Protein AF-A0A3B8MKQ3-F1 (afdb_monomer_lite)

Sequence (64 aa):
MTDASDHFPYQFYSAYADPANRKDYADFPEGLTQDEWFAYVNVDAPNHCFKGNVAVPWLKQVMV

Foldseek 3Di:
DDDPVVVDDDAAPPCPRDVVQADDDPDDDPDDDPVRVCSNVRHDPVPDDDPCVPVVVVCVVPVD

Radius of gyration: 15.41 Å; chains: 1; bounding box: 40×22×40 Å

pLDDT: mean 89.78, std 10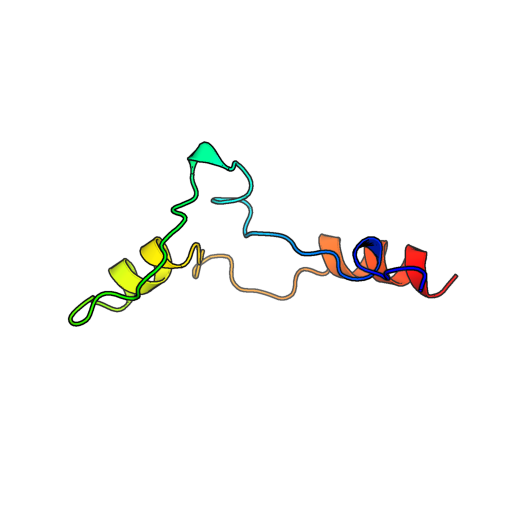.09, range [44.19, 97.5]

Secondary structure (DSSP, 8-state):
----GGG------GGG-SGGG----SSPPTT--HHHHHHHTT--GGG-S--HHHHHHHHHHH--

Structure (mmCIF, N/CA/C/O backbone):
data_AF-A0A3B8MKQ3-F1
#
_entry.id   AF-A0A3B8MKQ3-F1
#
loop_
_atom_site.group_PDB
_atom_site.id
_atom_site.type_symbol
_atom_site.label_atom_id
_atom_site.label_alt_id
_atom_site.label_comp_id
_atom_site.label_asym_id
_atom_site.label_entity_id
_atom_site.label_seq_id
_atom_site.pdbx_PDB_ins_code
_atom_site.Cartn_x
_atom_site.Cartn_y
_atom_site.Cartn_z
_atom_site.occupancy
_atom_site.B_iso_or_equiv
_atom_site.auth_seq_id
_atom_site.auth_comp_id
_atom_site.auth_asym_id
_atom_site.auth_atom_id
_atom_site.pdbx_PDB_model_num
ATOM 1 N N . MET A 1 1 ? 31.741 5.332 0.170 1.00 44.19 1 MET A N 1
ATOM 2 C CA . MET A 1 1 ? 30.571 4.438 0.192 1.00 44.19 1 MET A CA 1
ATOM 3 C C . MET A 1 1 ? 29.513 5.115 -0.648 1.00 44.19 1 MET A C 1
ATOM 5 O O . MET A 1 1 ? 28.999 6.135 -0.218 1.00 44.19 1 MET A O 1
ATOM 9 N N . THR A 1 2 ? 29.303 4.663 -1.876 1.00 54.53 2 THR A N 1
ATOM 10 C CA . THR A 1 2 ? 28.098 5.016 -2.632 1.00 54.53 2 THR A CA 1
ATOM 11 C C . THR A 1 2 ? 26.953 4.250 -1.985 1.00 54.53 2 THR A C 1
ATOM 13 O O . THR A 1 2 ? 27.061 3.033 -1.824 1.00 54.53 2 THR A O 1
ATOM 16 N N . ASP A 1 3 ? 25.929 4.948 -1.501 1.00 74.38 3 ASP A N 1
ATOM 17 C CA . ASP A 1 3 ? 24.726 4.272 -1.039 1.00 74.38 3 ASP A CA 1
ATOM 18 C C . ASP A 1 3 ? 23.962 3.730 -2.261 1.00 74.38 3 ASP A C 1
ATOM 20 O O . ASP A 1 3 ? 24.136 4.191 -3.387 1.00 74.38 3 ASP A O 1
ATOM 24 N N . ALA A 1 4 ? 23.201 2.657 -2.062 1.00 76.69 4 ALA A N 1
ATOM 25 C CA . ALA A 1 4 ? 22.391 2.021 -3.106 1.00 76.69 4 ALA A CA 1
ATOM 26 C C . ALA A 1 4 ? 20.895 2.188 -2.802 1.00 76.69 4 ALA A C 1
ATOM 28 O O . ALA A 1 4 ? 20.083 1.327 -3.133 1.00 76.69 4 ALA A O 1
ATOM 29 N N . SER A 1 5 ? 20.541 3.270 -2.106 1.00 74.88 5 SER A N 1
ATOM 30 C CA . SER A 1 5 ? 19.179 3.589 -1.668 1.00 74.88 5 SER A CA 1
ATOM 31 C C . SER A 1 5 ? 18.200 3.648 -2.851 1.00 74.88 5 SER A C 1
ATOM 33 O O . SER A 1 5 ? 17.084 3.142 -2.749 1.00 74.88 5 SER A O 1
ATOM 35 N N . ASP A 1 6 ? 18.663 4.115 -4.011 1.00 76.00 6 ASP A N 1
ATOM 36 C CA . ASP A 1 6 ? 17.882 4.185 -5.253 1.00 76.00 6 ASP A CA 1
ATOM 37 C C . ASP A 1 6 ? 17.631 2.821 -5.930 1.00 76.00 6 ASP A C 1
ATOM 39 O O . ASP A 1 6 ? 16.836 2.722 -6.865 1.00 76.00 6 ASP A O 1
ATOM 43 N N . HIS A 1 7 ? 18.285 1.741 -5.484 1.00 82.50 7 HIS A N 1
ATOM 44 C CA . HIS A 1 7 ? 18.138 0.409 -6.090 1.00 82.50 7 HIS A CA 1
ATOM 45 C C . HIS A 1 7 ? 16.966 -0.397 -5.511 1.00 82.50 7 HIS A C 1
ATOM 47 O O . HIS A 1 7 ? 16.707 -1.513 -5.967 1.00 82.50 7 HIS A O 1
ATOM 53 N N . PHE A 1 8 ? 16.249 0.146 -4.523 1.00 83.56 8 PHE A N 1
ATOM 54 C CA . PHE A 1 8 ? 15.120 -0.518 -3.877 1.00 83.56 8 PHE A CA 1
ATOM 55 C C . PHE A 1 8 ? 13.815 0.268 -4.080 1.00 83.56 8 PHE A C 1
ATOM 57 O O . PHE A 1 8 ? 13.377 1.002 -3.190 1.00 83.56 8 PHE A O 1
ATOM 64 N N . PRO A 1 9 ? 13.161 0.143 -5.250 1.00 88.19 9 PRO A N 1
ATOM 65 C CA . PRO A 1 9 ? 11.869 0.773 -5.451 1.00 88.19 9 PRO A CA 1
ATOM 66 C C . PRO A 1 9 ? 10.804 0.074 -4.604 1.00 88.19 9 PRO A C 1
ATOM 68 O O . PRO A 1 9 ? 10.679 -1.150 -4.609 1.00 88.19 9 PRO A O 1
ATOM 71 N N . TYR A 1 10 ? 9.985 0.872 -3.929 1.00 91.38 10 TYR A N 1
ATOM 72 C CA . TYR A 1 10 ? 8.792 0.416 -3.227 1.00 91.38 10 TYR A CA 1
ATOM 73 C C . TYR A 1 10 ? 7.558 1.114 -3.799 1.00 91.38 10 TYR A C 1
ATOM 75 O O . TYR A 1 10 ? 7.627 2.242 -4.288 1.00 91.38 10 TYR A O 1
ATOM 83 N N . GLN A 1 11 ? 6.412 0.439 -3.742 1.00 92.94 11 GLN A N 1
ATOM 84 C C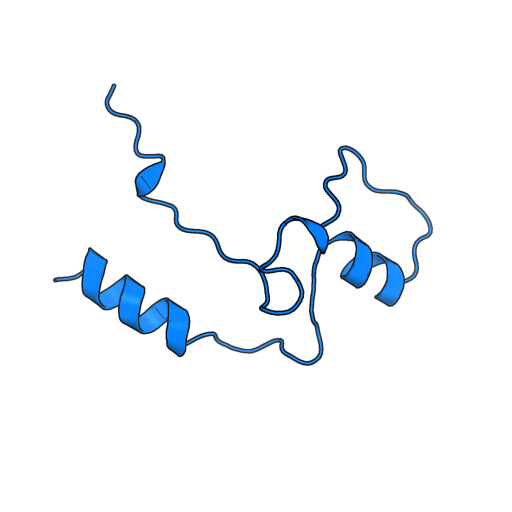A . GLN A 1 11 ? 5.122 1.006 -4.125 1.00 92.94 11 GLN A CA 1
ATOM 85 C C . GLN A 1 11 ? 4.042 0.557 -3.148 1.00 92.94 11 GLN A C 1
ATOM 87 O O . GLN A 1 11 ? 4.072 -0.564 -2.643 1.00 92.94 11 GLN A O 1
ATOM 92 N N . PHE A 1 12 ? 3.075 1.438 -2.915 1.00 95.56 12 PHE A N 1
ATOM 93 C CA . PHE A 1 12 ? 1.864 1.129 -2.165 1.00 95.56 12 PHE A CA 1
ATOM 94 C C . PHE A 1 12 ? 0.767 0.639 -3.117 1.00 95.56 12 PHE A C 1
ATOM 96 O O . PHE A 1 12 ? 0.826 0.869 -4.328 1.00 95.56 12 PHE A O 1
ATOM 103 N N . TYR A 1 13 ? -0.264 -0.012 -2.573 1.00 96.75 13 TYR A N 1
ATOM 104 C CA . TYR A 1 13 ? -1.505 -0.226 -3.322 1.00 96.75 13 TYR A CA 1
ATOM 105 C C . TYR A 1 13 ? -2.064 1.111 -3.819 1.00 96.75 13 TYR A C 1
ATOM 107 O O . TYR A 1 13 ? -1.878 2.140 -3.173 1.00 96.75 13 TYR A O 1
ATOM 115 N N . SER A 1 14 ? -2.797 1.098 -4.935 1.00 95.31 14 SER A N 1
ATOM 116 C CA . SER A 1 14 ? -3.337 2.318 -5.551 1.00 95.31 14 SER A CA 1
ATOM 117 C C . SER A 1 14 ? -4.187 3.159 -4.593 1.00 95.31 14 SER A C 1
ATOM 119 O O . SER A 1 14 ? -4.094 4.381 -4.630 1.00 95.31 14 SER A O 1
ATOM 121 N N . ALA A 1 15 ? -4.942 2.523 -3.688 1.00 95.62 15 ALA A N 1
ATOM 122 C CA . ALA A 1 15 ? -5.711 3.208 -2.643 1.00 95.62 15 ALA A CA 1
ATOM 123 C C . ALA A 1 15 ? -4.840 4.058 -1.690 1.00 95.62 15 ALA A C 1
ATOM 125 O O . ALA A 1 15 ? -5.295 5.072 -1.163 1.00 95.62 15 ALA A O 1
ATOM 126 N N . TYR A 1 16 ? -3.574 3.676 -1.517 1.00 96.06 16 TYR A N 1
ATOM 127 C CA . TYR A 1 16 ? -2.604 4.282 -0.603 1.00 96.06 16 TYR A CA 1
ATOM 128 C C . TYR A 1 16 ? -1.408 4.913 -1.338 1.00 96.06 16 TYR A C 1
ATOM 130 O O . TYR A 1 16 ? -0.372 5.171 -0.729 1.00 96.06 16 TYR A O 1
ATOM 138 N N . ALA A 1 17 ? -1.524 5.142 -2.652 1.00 94.50 17 ALA A N 1
ATOM 139 C CA . ALA A 1 17 ? -0.476 5.793 -3.439 1.00 94.50 17 ALA A CA 1
ATOM 140 C C . ALA A 1 17 ? -0.284 7.263 -3.030 1.00 94.50 17 ALA A C 1
ATOM 142 O O . ALA A 1 17 ? 0.84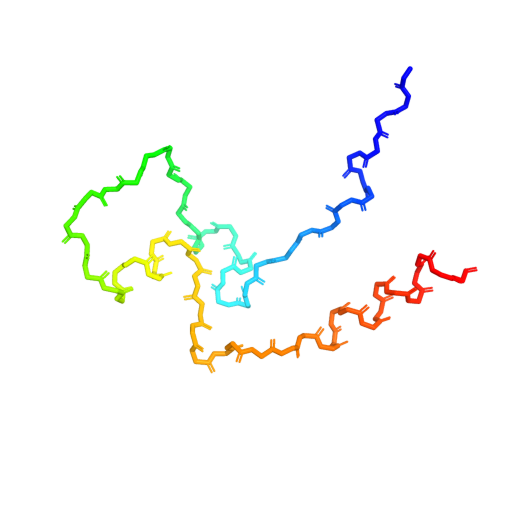0 7.765 -3.044 1.00 94.50 17 ALA A O 1
ATOM 143 N N . ASP A 1 18 ? -1.371 7.933 -2.638 1.00 95.38 18 ASP A N 1
ATOM 144 C CA . ASP A 1 18 ? -1.329 9.278 -2.069 1.00 95.38 18 ASP A CA 1
ATOM 145 C C . ASP A 1 18 ? -0.843 9.223 -0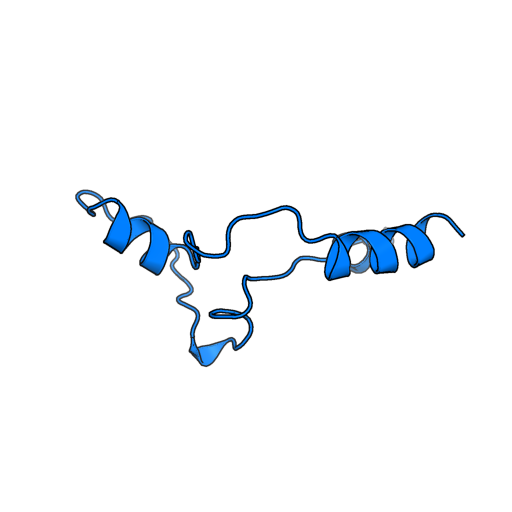.605 1.00 95.38 18 ASP A C 1
ATOM 147 O O . ASP A 1 18 ? -1.469 8.545 0.220 1.00 95.38 18 ASP A O 1
ATOM 151 N N . PRO A 1 19 ? 0.236 9.951 -0.247 1.00 94.19 19 PRO A N 1
ATOM 152 C CA . PRO A 1 19 ? 0.650 10.142 1.136 1.00 94.19 19 PRO A CA 1
ATOM 153 C C . PRO A 1 19 ? -0.463 10.507 2.115 1.00 94.19 19 PRO A C 1
ATOM 155 O O . PRO A 1 19 ? -0.436 10.006 3.235 1.00 94.19 19 PRO A O 1
ATOM 158 N N . ALA A 1 20 ? -1.435 11.323 1.705 1.00 94.56 20 ALA A N 1
ATOM 159 C CA . ALA A 1 20 ? -2.531 11.767 2.562 1.00 94.56 20 ALA A CA 1
ATOM 160 C C . ALA A 1 20 ? -3.488 10.632 2.969 1.00 94.56 20 ALA A C 1
ATOM 162 O O . ALA A 1 20 ? -4.170 10.739 3.986 1.00 94.56 20 ALA A O 1
ATOM 163 N N . ASN A 1 21 ? -3.517 9.535 2.206 1.00 93.31 21 ASN A N 1
ATOM 164 C CA . ASN A 1 21 ? -4.340 8.361 2.502 1.00 93.31 21 ASN A CA 1
ATOM 165 C C . ASN A 1 21 ? -3.603 7.330 3.363 1.00 93.31 21 ASN A C 1
ATOM 167 O O . ASN A 1 21 ? -4.179 6.306 3.739 1.00 93.31 21 ASN A O 1
ATOM 171 N N . ARG A 1 22 ? -2.320 7.565 3.649 1.00 92.31 22 ARG A N 1
ATOM 172 C CA . ARG A 1 22 ? -1.508 6.689 4.484 1.00 92.31 22 ARG A CA 1
ATOM 173 C C . ARG A 1 22 ? -1.546 7.155 5.924 1.00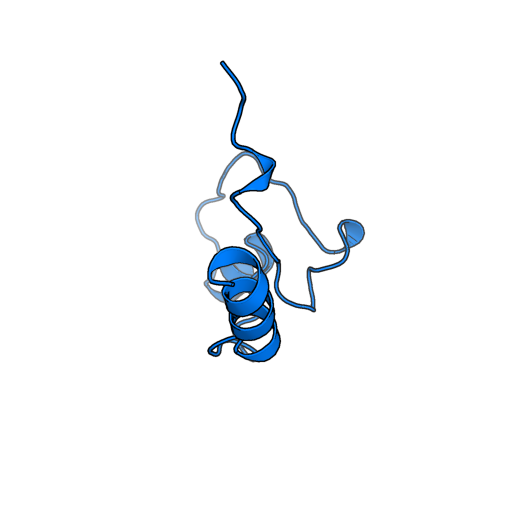 92.31 22 ARG A C 1
ATOM 175 O O . ARG A 1 22 ? -1.778 8.319 6.241 1.00 92.31 22 ARG A O 1
ATOM 182 N N . LYS A 1 23 ? -1.284 6.201 6.798 1.00 85.50 23 LYS A N 1
ATOM 183 C CA . LYS A 1 23 ? -1.069 6.451 8.207 1.00 85.50 23 LYS A CA 1
ATOM 184 C C . LYS A 1 23 ? 0.337 5.967 8.513 1.00 85.50 23 LYS A C 1
ATOM 186 O O . LYS A 1 23 ? 0.650 4.818 8.225 1.00 85.50 23 LYS A O 1
ATOM 191 N N . ASP A 1 24 ? 1.170 6.870 9.008 1.00 82.75 24 ASP A N 1
ATOM 192 C CA . ASP A 1 24 ? 2.537 6.560 9.403 1.00 82.75 24 ASP A CA 1
ATOM 193 C C . ASP A 1 24 ? 2.552 6.413 10.921 1.00 82.75 24 ASP A C 1
ATOM 195 O O . ASP A 1 24 ? 2.313 7.375 11.657 1.00 82.75 24 ASP A O 1
ATOM 199 N N . TYR A 1 25 ? 2.701 5.178 11.381 1.00 80.69 25 TYR A N 1
ATOM 200 C CA . TYR A 1 25 ? 2.585 4.831 12.785 1.00 80.69 25 TYR A CA 1
ATOM 201 C C . TYR A 1 25 ? 3.880 4.198 13.279 1.00 80.69 25 TYR A C 1
ATOM 203 O O . TYR A 1 25 ? 4.439 3.326 12.620 1.00 80.69 25 TYR A O 1
ATOM 211 N N . ALA A 1 26 ? 4.334 4.621 14.460 1.00 77.50 26 ALA A N 1
ATOM 212 C CA . ALA A 1 26 ? 5.551 4.097 15.076 1.00 77.50 26 ALA A CA 1
ATOM 213 C C . ALA A 1 26 ? 5.338 2.744 15.778 1.00 77.50 26 ALA A C 1
ATOM 215 O O . ALA A 1 26 ? 6.259 1.933 15.821 1.00 77.50 26 ALA A O 1
ATOM 216 N N . ASP A 1 27 ? 4.127 2.498 16.288 1.00 87.31 27 ASP A N 1
ATOM 217 C CA . ASP A 1 27 ? 3.802 1.344 17.126 1.00 87.31 27 ASP A CA 1
ATOM 218 C C . ASP A 1 27 ? 2.592 0.592 16.582 1.00 87.31 27 ASP A C 1
ATOM 220 O O . ASP A 1 27 ? 1.674 1.201 16.039 1.00 87.31 27 ASP A O 1
ATOM 224 N N . PHE A 1 28 ? 2.551 -0.725 16.778 1.00 86.62 28 PHE A N 1
ATOM 225 C CA . PHE A 1 28 ? 1.396 -1.536 16.401 1.00 86.62 28 PHE A CA 1
ATOM 226 C C . PHE A 1 28 ? 0.449 -1.709 17.594 1.00 86.62 28 PHE A C 1
ATOM 228 O O . PHE A 1 28 ? 0.858 -2.273 18.611 1.00 86.62 28 PHE A O 1
ATOM 235 N N . PRO A 1 29 ? -0.810 -1.247 17.500 1.00 89.94 29 PRO A N 1
ATOM 236 C CA . PRO A 1 29 ? -1.771 -1.413 18.576 1.00 89.94 29 PRO A CA 1
ATOM 237 C C . PRO A 1 29 ? -2.222 -2.873 18.674 1.00 89.94 29 PRO A C 1
ATOM 239 O O . PRO A 1 29 ? -2.459 -3.548 17.670 1.00 89.94 29 PRO A O 1
ATOM 242 N N . GLU A 1 30 ? -2.383 -3.348 19.904 1.00 93.31 30 GLU A N 1
ATOM 243 C CA . GLU A 1 30 ? -2.981 -4.651 20.176 1.00 93.31 30 GLU A CA 1
ATOM 244 C C . GLU A 1 30 ? -4.514 -4.592 20.084 1.00 93.31 30 GLU A C 1
ATOM 246 O O . GLU A 1 30 ? -5.130 -3.536 20.232 1.00 93.31 30 GLU A O 1
ATOM 251 N N . GLY A 1 31 ? -5.145 -5.749 19.869 1.00 96.12 31 GLY A N 1
ATOM 252 C CA . GLY A 1 31 ? -6.604 -5.889 19.924 1.00 96.12 31 GLY A CA 1
ATOM 253 C C . GLY A 1 31 ? -7.367 -5.428 18.679 1.00 96.12 31 GLY A C 1
ATOM 254 O O . GLY A 1 31 ? -8.595 -5.427 18.710 1.00 96.12 31 GLY A O 1
ATOM 255 N N . LEU A 1 32 ? -6.676 -5.073 17.590 1.00 95.00 32 LEU A N 1
ATOM 256 C CA . LEU A 1 32 ? -7.324 -4.792 16.308 1.00 95.00 32 LEU A CA 1
ATOM 257 C C . LEU A 1 32 ? -7.959 -6.051 15.712 1.00 95.00 32 LEU A C 1
ATOM 259 O O . LEU A 1 32 ? -7.394 -7.147 15.755 1.00 95.00 32 LEU A O 1
ATOM 263 N N . THR A 1 33 ? -9.110 -5.872 15.075 1.00 96.62 33 THR A N 1
ATOM 264 C CA . THR A 1 33 ? -9.641 -6.854 14.131 1.00 96.62 33 THR A CA 1
ATOM 265 C C . THR A 1 33 ? -8.771 -6.922 12.872 1.00 96.62 33 THR A C 1
ATOM 267 O O . THR A 1 33 ? -7.953 -6.043 12.595 1.00 96.62 33 THR A O 1
ATOM 270 N N . GLN A 1 34 ? -8.958 -7.966 12.064 1.00 94.25 34 GLN A N 1
ATOM 271 C CA . GLN A 1 34 ? -8.194 -8.146 10.827 1.00 94.25 34 GLN A CA 1
ATOM 272 C C . GLN A 1 34 ? -8.414 -7.007 9.815 1.00 94.25 34 GLN A C 1
ATOM 274 O O . GLN A 1 34 ? -7.458 -6.557 9.185 1.00 94.25 34 GLN A O 1
ATOM 279 N N . ASP A 1 35 ? -9.648 -6.523 9.670 1.00 94.56 35 ASP A N 1
ATOM 280 C CA . ASP A 1 35 ? -9.957 -5.444 8.726 1.00 94.56 35 ASP A CA 1
ATOM 281 C C . ASP A 1 35 ? -9.363 -4.110 9.192 1.00 94.56 35 ASP A C 1
ATOM 283 O O . ASP A 1 35 ? -8.788 -3.365 8.396 1.00 94.56 35 ASP A O 1
ATOM 287 N N . GLU A 1 36 ? -9.430 -3.834 10.498 1.00 93.31 36 GLU A N 1
ATOM 288 C CA . GLU A 1 36 ? -8.777 -2.668 11.095 1.00 93.31 36 GLU A CA 1
ATOM 289 C C . GLU A 1 36 ? -7.263 -2.735 10.917 1.00 93.31 36 GLU A C 1
ATOM 291 O O . GLU A 1 36 ? -6.648 -1.729 10.569 1.00 93.31 36 GLU A O 1
ATOM 296 N N . TRP A 1 37 ? -6.671 -3.919 11.087 1.00 93.25 37 TRP A N 1
ATOM 297 C CA . TRP A 1 37 ? -5.254 -4.140 10.837 1.00 93.25 37 TRP A CA 1
ATOM 298 C C . TRP A 1 37 ? -4.875 -3.852 9.382 1.00 93.25 37 TRP A C 1
ATOM 300 O O . TRP A 1 37 ? -3.950 -3.081 9.139 1.00 93.25 37 TRP A O 1
ATOM 310 N N . PHE A 1 38 ? -5.598 -4.393 8.397 1.00 94.31 38 PHE A N 1
ATOM 311 C CA . PHE A 1 38 ? -5.287 -4.132 6.988 1.00 94.31 38 PHE A CA 1
ATOM 312 C C . PHE A 1 38 ? -5.423 -2.657 6.612 1.00 94.31 38 PHE A C 1
ATOM 314 O O . PHE A 1 38 ? -4.557 -2.126 5.915 1.00 94.31 38 PHE A O 1
ATOM 321 N N . ALA A 1 39 ? -6.441 -1.971 7.131 1.00 91.94 39 ALA A N 1
ATOM 322 C CA . ALA A 1 39 ? -6.562 -0.530 6.956 1.00 91.94 39 ALA A CA 1
ATOM 323 C C . ALA A 1 39 ? -5.408 0.234 7.634 1.00 91.94 39 ALA A C 1
ATOM 325 O O . ALA A 1 39 ? -4.926 1.229 7.087 1.00 91.94 39 ALA A O 1
ATOM 326 N N . TYR A 1 40 ? -4.959 -0.226 8.807 1.00 92.19 40 TYR A N 1
ATOM 327 C CA . TYR A 1 40 ? -3.844 0.351 9.559 1.00 92.19 40 TYR A CA 1
ATOM 328 C C . TYR A 1 40 ? -2.523 0.266 8.787 1.00 92.19 40 TYR A C 1
ATOM 330 O O . TYR A 1 40 ? -1.805 1.258 8.712 1.00 92.19 40 TYR A O 1
ATOM 338 N N . VAL A 1 41 ? -2.244 -0.882 8.162 1.00 93.12 41 VAL A N 1
ATOM 339 C CA . VAL A 1 41 ? -0.991 -1.152 7.431 1.00 93.12 41 VAL A CA 1
ATOM 340 C C . VAL A 1 41 ? -1.078 -0.932 5.917 1.00 93.12 41 VAL A C 1
ATOM 342 O O . VAL A 1 41 ? -0.269 -1.461 5.158 1.00 93.12 41 VAL A O 1
ATOM 345 N N . ASN A 1 42 ? -2.054 -0.145 5.455 1.00 95.31 42 ASN A N 1
ATOM 346 C CA . ASN A 1 42 ? -2.177 0.270 4.052 1.00 95.31 42 ASN A CA 1
ATOM 347 C C . ASN A 1 42 ? -2.325 -0.907 3.061 1.00 95.31 42 ASN A C 1
ATOM 349 O O . ASN A 1 42 ? -1.772 -0.889 1.955 1.00 95.31 42 ASN A O 1
ATOM 353 N N . VAL A 1 43 ? -3.079 -1.938 3.450 1.00 95.69 43 VAL A N 1
ATOM 354 C CA . VAL A 1 43 ? -3.355 -3.122 2.628 1.00 95.69 43 VAL A CA 1
ATOM 355 C C . VAL A 1 43 ? -4.742 -3.024 1.999 1.00 95.69 43 VAL A C 1
ATOM 357 O O . VAL A 1 43 ? -5.746 -2.863 2.684 1.00 95.69 43 VAL A O 1
ATOM 360 N N . ASP A 1 44 ? -4.798 -3.195 0.680 1.00 96.19 44 ASP A N 1
ATOM 361 C CA . ASP A 1 44 ? -6.036 -3.307 -0.095 1.00 96.19 44 ASP A CA 1
ATOM 362 C C . ASP A 1 44 ? -6.229 -4.767 -0.532 1.00 96.19 44 ASP A C 1
ATOM 364 O O . ASP A 1 44 ? -5.804 -5.191 -1.612 1.00 96.19 44 ASP A O 1
ATOM 368 N N . ALA A 1 45 ? -6.807 -5.565 0.371 1.00 95.25 45 ALA A N 1
ATOM 369 C CA . ALA A 1 45 ? -6.960 -7.008 0.195 1.00 95.25 45 ALA A CA 1
ATOM 370 C C . ALA A 1 45 ? -7.774 -7.405 -1.059 1.00 95.25 45 ALA A C 1
ATOM 372 O O . ALA A 1 45 ? -7.335 -8.319 -1.762 1.00 95.25 45 ALA A O 1
ATOM 373 N N . PRO A 1 46 ? -8.889 -6.730 -1.415 1.00 95.88 46 PRO A N 1
ATOM 374 C CA . PRO A 1 46 ? -9.620 -7.014 -2.655 1.00 95.88 46 PRO A CA 1
ATOM 375 C C . PRO A 1 46 ? -8.773 -6.910 -3.928 1.00 95.88 46 PRO A C 1
ATOM 377 O O . PRO A 1 46 ? -9.018 -7.634 -4.891 1.00 95.88 46 PRO A O 1
ATOM 380 N N . ASN A 1 47 ? -7.756 -6.045 -3.933 1.00 96.19 47 ASN A N 1
ATOM 381 C CA . ASN A 1 47 ? -6.845 -5.869 -5.062 1.00 96.19 47 ASN A CA 1
ATOM 382 C C . ASN A 1 47 ? -5.527 -6.644 -4.899 1.00 96.19 47 ASN A C 1
ATOM 384 O O . ASN A 1 47 ? -4.541 -6.360 -5.593 1.00 96.19 47 ASN A O 1
ATOM 388 N N . HIS A 1 48 ? -5.464 -7.629 -3.999 1.00 96.56 48 HIS A N 1
ATOM 389 C CA . HIS A 1 48 ? -4.278 -8.458 -3.821 1.00 96.56 48 HIS A CA 1
ATOM 390 C C . HIS A 1 48 ? -4.087 -9.433 -4.993 1.00 96.56 48 HIS A C 1
ATOM 392 O O . HIS A 1 48 ? -4.858 -10.365 -5.204 1.00 96.56 48 HIS A O 1
ATOM 398 N N . CYS A 1 49 ? -3.034 -9.206 -5.777 1.00 97.12 49 CYS A N 1
ATOM 399 C CA . CYS A 1 49 ? -2.642 -10.029 -6.921 1.00 97.12 49 CYS A CA 1
ATOM 400 C C . CYS A 1 49 ? -1.223 -9.659 -7.373 1.00 97.12 49 CYS A C 1
ATOM 402 O O . CYS A 1 49 ? -0.692 -8.615 -6.969 1.00 97.12 49 CYS A O 1
ATOM 404 N N . PHE A 1 50 ? -0.627 -10.471 -8.250 1.00 97.50 50 PHE A N 1
ATOM 405 C CA . PHE A 1 50 ? 0.656 -10.146 -8.872 1.00 97.50 50 PHE A CA 1
ATOM 406 C C . PHE A 1 50 ? 0.558 -8.869 -9.722 1.00 97.50 50 PHE A C 1
ATOM 408 O O . PHE A 1 50 ? -0.247 -8.776 -10.649 1.00 97.50 50 PHE A O 1
ATOM 415 N N . LYS A 1 51 ? 1.413 -7.885 -9.426 1.00 97.06 51 LYS A N 1
ATOM 416 C CA . LYS A 1 51 ? 1.438 -6.570 -10.085 1.00 97.06 51 LYS A CA 1
ATOM 417 C C . LYS A 1 51 ? 2.363 -6.584 -11.298 1.00 97.06 51 LYS A C 1
ATOM 419 O O . LYS A 1 51 ? 3.386 -5.905 -11.329 1.00 97.06 51 LYS A O 1
ATOM 424 N N . GLY A 1 52 ? 2.007 -7.373 -12.312 1.00 96.69 52 GLY A N 1
ATOM 425 C CA . GLY A 1 52 ? 2.800 -7.488 -13.543 1.00 96.69 52 GLY A CA 1
ATOM 426 C C . GLY A 1 52 ? 3.001 -6.150 -14.262 1.00 96.69 52 GLY A C 1
ATOM 427 O O . GLY A 1 52 ? 4.065 -5.904 -14.821 1.00 96.69 52 GLY A O 1
ATOM 428 N N . ASN A 1 53 ? 2.021 -5.250 -14.165 1.00 94.75 53 ASN A N 1
ATOM 429 C CA . ASN A 1 53 ? 2.100 -3.879 -14.673 1.00 94.75 53 ASN A CA 1
ATOM 430 C C . ASN A 1 53 ? 3.163 -3.011 -13.974 1.00 94.75 53 ASN A C 1
ATOM 432 O O . ASN A 1 53 ? 3.565 -2.004 -14.541 1.00 94.75 53 ASN A O 1
ATOM 436 N N . VAL A 1 54 ? 3.622 -3.392 -12.778 1.00 94.56 54 VAL A N 1
ATOM 437 C CA . VAL A 1 54 ? 4.708 -2.724 -12.041 1.00 94.56 54 VAL A CA 1
ATOM 438 C C . VAL A 1 54 ? 6.020 -3.491 -12.206 1.00 94.56 54 VAL A C 1
ATOM 440 O O . VAL A 1 54 ? 7.041 -2.920 -12.583 1.00 94.56 54 VAL A O 1
ATOM 443 N N . ALA A 1 55 ? 5.986 -4.806 -11.977 1.00 93.81 55 ALA A N 1
ATOM 444 C CA . ALA A 1 55 ? 7.175 -5.650 -11.970 1.00 93.81 55 ALA A CA 1
ATOM 445 C C . ALA A 1 55 ? 7.839 -5.761 -13.351 1.00 93.81 55 ALA A C 1
ATOM 447 O O . ALA A 1 55 ? 9.059 -5.681 -13.446 1.00 93.81 55 ALA A O 1
ATOM 448 N N . VAL A 1 56 ? 7.065 -5.926 -14.432 1.00 95.94 56 VAL A N 1
ATOM 449 C CA . VAL A 1 56 ? 7.637 -6.119 -15.777 1.00 95.94 56 VAL A CA 1
ATOM 450 C C . VAL A 1 56 ? 8.377 -4.871 -16.277 1.00 95.94 56 VAL A C 1
ATOM 452 O O . VAL A 1 56 ? 9.498 -5.028 -16.763 1.00 95.94 56 VAL A O 1
ATOM 455 N N . PRO A 1 57 ? 7.828 -3.641 -16.169 1.00 94.19 57 PRO A N 1
ATOM 456 C CA . PRO A 1 57 ? 8.590 -2.437 -16.498 1.00 94.19 57 PRO A CA 1
ATOM 457 C C . PRO A 1 57 ? 9.874 -2.286 -15.679 1.00 94.19 57 PRO A C 1
ATOM 459 O O . PRO A 1 57 ? 10.911 -1.972 -16.254 1.00 94.19 57 PRO A O 1
ATOM 462 N N . TRP A 1 58 ? 9.829 -2.571 -14.374 1.00 92.56 58 TRP A N 1
ATOM 463 C CA . TRP A 1 58 ? 11.018 -2.508 -13.523 1.00 92.56 58 TRP A CA 1
ATOM 464 C C . TRP A 1 58 ? 12.088 -3.527 -13.940 1.00 92.56 58 TRP A C 1
ATOM 466 O O . TRP A 1 58 ? 13.247 -3.163 -14.118 1.00 92.56 58 TRP A O 1
ATOM 476 N N . LEU A 1 59 ? 11.705 -4.784 -14.188 1.00 93.44 59 LEU A N 1
ATOM 477 C CA . LEU A 1 59 ? 12.631 -5.824 -14.651 1.00 93.44 59 LEU A CA 1
ATOM 478 C C . LEU A 1 59 ? 13.333 -5.425 -15.956 1.00 93.44 59 LEU A C 1
ATOM 480 O O . LEU A 1 59 ? 14.535 -5.627 -16.090 1.00 93.44 59 LEU A O 1
ATOM 484 N N . LYS A 1 60 ? 12.609 -4.805 -16.897 1.00 94.88 60 LYS A N 1
ATOM 485 C CA . LYS A 1 60 ? 13.199 -4.283 -18.140 1.00 94.88 60 LYS A CA 1
ATOM 486 C C . LYS A 1 60 ? 14.228 -3.177 -17.906 1.00 94.88 60 LYS A C 1
ATOM 488 O O . LYS A 1 60 ? 15.113 -3.028 -18.731 1.00 94.88 60 LYS A O 1
ATOM 493 N N . GLN A 1 61 ? 14.100 -2.398 -16.836 1.00 90.88 61 GLN A N 1
ATOM 494 C CA . GLN A 1 61 ? 15.049 -1.331 -16.517 1.00 90.88 61 GLN A CA 1
ATOM 495 C C . GLN A 1 61 ? 16.344 -1.871 -15.900 1.00 90.88 61 GLN A C 1
ATOM 497 O O . GLN A 1 61 ? 17.397 -1.280 -16.099 1.00 90.88 61 GLN A O 1
ATOM 502 N N . VAL A 1 62 ? 16.268 -2.954 -15.119 1.00 90.25 62 VAL A N 1
ATOM 503 C CA . VAL A 1 62 ? 17.422 -3.467 -14.355 1.00 90.25 62 VAL A CA 1
ATOM 504 C C . VAL A 1 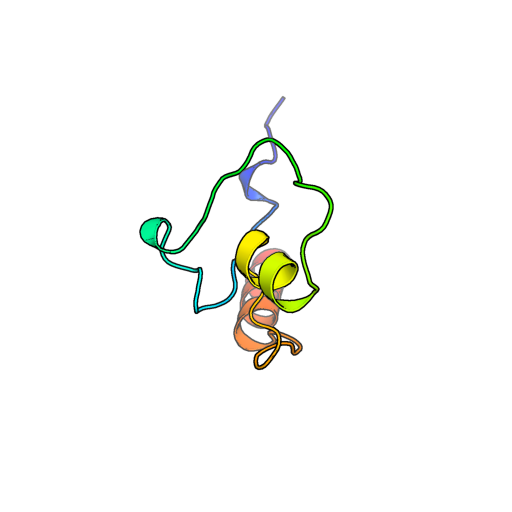62 ? 18.137 -4.645 -15.020 1.00 90.25 62 VAL A C 1
ATOM 506 O O . VAL A 1 62 ? 19.243 -4.987 -14.613 1.00 90.25 62 VAL A O 1
ATOM 509 N N . MET A 1 63 ? 17.511 -5.297 -16.006 1.00 87.75 63 MET A N 1
ATOM 510 C CA . MET A 1 63 ? 18.063 -6.470 -16.704 1.00 87.75 63 MET A CA 1
ATOM 511 C C . MET A 1 63 ? 18.536 -6.185 -18.137 1.00 87.75 63 MET A C 1
ATOM 513 O O . MET A 1 63 ? 19.030 -7.104 -18.793 1.00 87.75 63 MET A O 1
ATOM 517 N N . VAL A 1 64 ? 18.355 -4.961 -18.635 1.00 62.16 64 VAL A N 1
ATOM 518 C CA . VAL A 1 64 ? 18.712 -4.529 -19.998 1.00 62.16 64 VAL A CA 1
ATOM 519 C C . VAL A 1 64 ? 19.617 -3.313 -19.899 1.00 62.16 64 VAL A C 1
ATOM 521 O O . VAL A 1 64 ? 20.604 -3.269 -20.663 1.00 62.16 64 VAL A O 1
#